Protein AF-A0A0P0Y9W0-F1 (afdb_monomer_lite)

pLDDT: mean 85.24, std 13.63, range [38.47, 98.56]

Structure (mmCIF, N/CA/C/O backbone):
data_AF-A0A0P0Y9W0-F1
#
_entry.id   AF-A0A0P0Y9W0-F1
#
loop_
_atom_site.group_PDB
_atom_site.id
_atom_site.type_symbol
_atom_site.label_atom_id
_atom_site.label_alt_id
_atom_site.label_comp_id
_atom_site.label_asym_id
_atom_site.label_entity_id
_atom_site.label_seq_id
_atom_site.pdbx_PDB_ins_code
_atom_site.Cartn_x
_atom_site.Cartn_y
_atom_site.Cartn_z
_atom_site.occupancy
_atom_site.B_iso_or_equiv
_atom_site.auth_seq_id
_atom_site.auth_comp_id
_atom_site.auth_asym_id
_atom_site.auth_atom_id
_atom_site.pdbx_PDB_model_num
ATOM 1 N N . MET A 1 1 ? 8.982 -0.709 13.012 1.00 69.38 1 MET A N 1
ATOM 2 C CA . MET A 1 1 ? 7.505 -0.553 13.015 1.00 69.38 1 MET A CA 1
ATOM 3 C C . MET A 1 1 ? 6.777 -1.237 14.183 1.00 69.38 1 MET A C 1
ATOM 5 O O . MET A 1 1 ? 5.736 -0.728 14.568 1.00 69.38 1 MET A O 1
ATOM 9 N N . ARG A 1 2 ? 7.299 -2.316 14.800 1.00 76.81 2 ARG A N 1
ATOM 10 C CA . ARG A 1 2 ? 6.590 -3.148 15.810 1.00 76.81 2 ARG A CA 1
ATOM 11 C C . ARG A 1 2 ? 5.881 -2.440 16.979 1.00 76.81 2 ARG A C 1
ATOM 13 O O . ARG A 1 2 ? 4.944 -2.999 17.528 1.00 76.81 2 ARG A O 1
ATOM 20 N N . VAL A 1 3 ? 6.322 -1.259 17.414 1.00 82.25 3 VAL A N 1
ATOM 21 C CA . VAL A 1 3 ? 5.640 -0.548 18.516 1.00 82.25 3 VAL A CA 1
ATOM 22 C C . VAL A 1 3 ? 4.280 -0.013 18.060 1.00 82.25 3 VAL A C 1
ATOM 24 O O . VAL A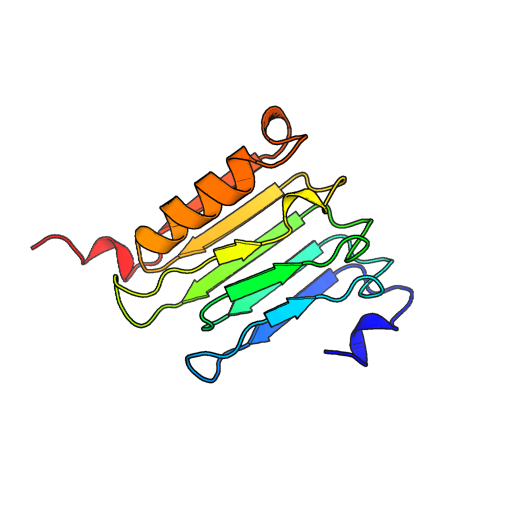 1 3 ? 3.294 -0.129 18.780 1.00 82.25 3 VAL A O 1
ATOM 27 N N . LEU A 1 4 ? 4.213 0.510 16.834 1.00 85.50 4 LEU A N 1
ATOM 28 C CA . LEU A 1 4 ? 2.997 1.100 16.272 1.00 85.50 4 LEU A CA 1
ATOM 29 C C . LEU A 1 4 ? 1.929 0.041 15.979 1.00 85.50 4 LEU A C 1
ATOM 31 O O . LEU A 1 4 ? 0.738 0.329 16.045 1.00 85.50 4 LEU A O 1
ATOM 35 N N . THR A 1 5 ? 2.348 -1.195 15.699 1.00 86.06 5 THR A N 1
ATOM 36 C CA . THR A 1 5 ? 1.449 -2.294 15.317 1.00 86.06 5 THR A CA 1
ATOM 37 C C . THR A 1 5 ? 0.523 -2.728 16.451 1.00 86.06 5 THR A C 1
ATOM 39 O O . THR A 1 5 ? -0.519 -3.325 16.194 1.00 86.06 5 THR A O 1
ATOM 42 N N . ARG A 1 6 ? 0.879 -2.392 17.699 1.00 84.50 6 ARG A N 1
ATOM 43 C CA . ARG A 1 6 ? 0.133 -2.729 18.920 1.00 84.50 6 ARG A CA 1
ATOM 44 C C . ARG A 1 6 ? -0.795 -1.619 19.403 1.00 84.50 6 ARG A C 1
ATOM 46 O O . ARG A 1 6 ? -1.438 -1.788 20.434 1.00 84.50 6 ARG A O 1
ATOM 53 N N . LEU A 1 7 ? -0.856 -0.488 18.702 1.00 89.12 7 LEU A N 1
ATOM 54 C CA . LEU A 1 7 ? -1.746 0.608 19.063 1.00 89.12 7 LEU A CA 1
ATOM 55 C C . LEU A 1 7 ? -3.191 0.225 18.692 1.00 89.12 7 LEU A C 1
ATOM 57 O O . LEU A 1 7 ? -3.518 0.173 17.504 1.00 89.12 7 LEU A O 1
ATOM 61 N N . PRO A 1 8 ? -4.077 -0.036 19.674 1.00 87.44 8 PRO A N 1
ATOM 62 C CA . PRO A 1 8 ? -5.370 -0.683 19.423 1.00 87.44 8 PRO A CA 1
ATOM 63 C C . PRO A 1 8 ? -6.354 0.197 18.644 1.00 87.44 8 PRO A C 1
ATOM 65 O O . PRO A 1 8 ? -7.298 -0.312 18.046 1.00 87.44 8 PRO A O 1
ATOM 68 N N . CYS A 1 9 ? -6.133 1.512 18.643 1.00 93.12 9 CYS A N 1
ATOM 69 C CA . CYS A 1 9 ? -7.000 2.498 18.000 1.00 93.12 9 CYS A CA 1
ATOM 70 C C . CYS A 1 9 ? -6.311 3.232 16.841 1.00 93.12 9 CYS A C 1
ATOM 72 O O . CYS A 1 9 ? -6.843 4.234 16.364 1.00 93.12 9 CYS A O 1
ATOM 74 N N . LEU A 1 10 ? -5.128 2.786 16.400 1.00 95.44 10 LEU A N 1
ATOM 75 C CA . LEU A 1 10 ? -4.426 3.434 15.294 1.00 95.44 10 LEU A CA 1
ATOM 76 C C . LEU A 1 10 ? -5.194 3.192 13.990 1.00 95.44 10 LEU A C 1
ATOM 78 O O . LEU A 1 10 ? -5.117 2.114 13.406 1.00 95.44 10 LEU A O 1
ATOM 82 N N . ALA A 1 11 ? -5.958 4.198 13.567 1.00 96.81 11 ALA A N 1
ATOM 83 C CA . ALA A 1 11 ? -6.799 4.150 12.372 1.00 96.81 11 ALA A CA 1
ATOM 84 C C . ALA A 1 11 ? -6.134 4.781 11.137 1.00 96.81 11 ALA A C 1
ATOM 86 O O . ALA A 1 11 ? -6.472 4.406 10.016 1.00 96.81 11 ALA A O 1
ATOM 87 N N . TYR A 1 12 ? -5.186 5.694 11.348 1.00 97.69 12 TYR A N 1
ATOM 88 C CA . TYR A 1 12 ? -4.422 6.380 10.310 1.00 97.69 12 TYR A CA 1
ATOM 89 C C . TYR A 1 12 ? -2.932 6.292 10.633 1.00 97.69 12 TYR A C 1
ATOM 91 O O . TYR A 1 12 ? -2.539 6.478 11.788 1.00 97.69 12 TYR A O 1
ATOM 99 N N . LEU A 1 13 ? -2.114 6.022 9.620 1.00 95.62 13 LEU A N 1
ATOM 100 C CA . LEU A 1 13 ? -0.669 5.923 9.749 1.00 95.62 13 LEU A CA 1
ATOM 101 C C . LEU A 1 13 ? 0.008 6.540 8.526 1.00 95.62 13 LEU A C 1
ATOM 103 O O . LEU A 1 13 ? -0.195 6.074 7.410 1.00 95.62 13 LEU A O 1
ATOM 107 N N . ASP A 1 14 ? 0.839 7.553 8.761 1.00 95.69 14 ASP A N 1
ATOM 108 C CA . ASP A 1 14 ? 1.737 8.135 7.763 1.00 95.69 14 ASP A CA 1
ATOM 109 C C . ASP A 1 14 ? 3.173 7.769 8.143 1.00 95.69 14 ASP A C 1
ATOM 111 O O . ASP A 1 14 ? 3.627 8.074 9.251 1.00 95.69 14 ASP A O 1
ATOM 115 N N . LEU A 1 15 ? 3.862 7.051 7.262 1.00 91.12 15 LEU A N 1
ATOM 116 C CA . LEU A 1 15 ? 5.222 6.581 7.471 1.00 91.12 15 LEU A CA 1
ATOM 117 C C . LEU A 1 15 ? 6.116 6.961 6.307 1.00 91.12 15 LEU A C 1
ATOM 119 O O . LEU A 1 15 ? 5.754 6.857 5.137 1.00 91.12 15 LEU A O 1
ATOM 123 N N . GLN A 1 16 ? 7.347 7.301 6.660 1.00 89.44 16 GLN A N 1
ATOM 124 C CA . GLN A 1 16 ? 8.404 7.567 5.713 1.00 89.44 16 GLN A CA 1
ATOM 125 C C . GLN A 1 16 ? 9.592 6.644 5.998 1.00 89.44 16 GLN A C 1
ATOM 127 O O . GLN A 1 16 ? 10.212 6.713 7.056 1.00 89.44 16 GLN A O 1
ATOM 132 N N . ALA A 1 17 ? 9.892 5.765 5.044 1.00 82.31 17 ALA A N 1
ATOM 133 C CA . ALA A 1 17 ? 10.992 4.809 5.069 1.00 82.31 17 ALA A CA 1
ATOM 134 C C . ALA A 1 17 ? 11.994 5.158 3.956 1.00 82.31 17 ALA A C 1
ATOM 136 O O . ALA A 1 17 ? 11.988 4.581 2.864 1.00 82.31 17 ALA A O 1
ATOM 137 N N . ILE A 1 18 ? 12.828 6.165 4.218 1.00 77.31 18 ILE A N 1
ATOM 138 C CA . ILE A 1 18 ? 13.892 6.611 3.312 1.00 77.31 18 ILE A CA 1
ATOM 139 C C . ILE A 1 18 ? 15.201 5.963 3.765 1.00 77.31 18 ILE A C 1
ATOM 141 O O . ILE A 1 18 ? 15.976 6.657 4.399 1.00 77.31 18 ILE A O 1
ATOM 145 N N . GLU A 1 19 ? 15.464 4.673 3.513 1.00 62.16 19 GLU A N 1
ATOM 146 C CA . GLU A 1 19 ? 16.861 4.188 3.499 1.00 62.16 19 GLU A CA 1
ATOM 147 C C . GLU A 1 19 ? 17.087 2.722 3.084 1.00 62.16 19 GLU A C 1
ATOM 149 O O . GLU A 1 19 ? 16.231 1.860 3.253 1.00 62.16 19 GLU A O 1
ATOM 154 N N . VAL A 1 20 ? 18.320 2.528 2.590 1.00 57.06 20 VAL A N 1
ATOM 155 C CA . VAL A 1 20 ? 19.090 1.348 2.144 1.00 57.06 20 VAL A CA 1
ATOM 156 C C . VAL A 1 20 ? 18.548 0.549 0.939 1.00 57.06 20 VAL A C 1
ATOM 158 O O . VAL A 1 20 ? 17.621 -0.253 1.077 1.00 57.06 20 VAL A O 1
ATOM 161 N N . PRO A 1 21 ? 19.188 0.686 -0.244 1.00 61.16 21 PRO A N 1
ATOM 162 C CA . PRO A 1 21 ? 18.975 -0.199 -1.388 1.00 61.16 21 PRO A CA 1
ATOM 163 C C . PRO A 1 21 ? 19.066 -1.679 -0.991 1.00 61.16 21 PRO A C 1
ATOM 165 O O . PRO A 1 21 ? 20.007 -2.087 -0.313 1.00 61.16 21 PRO A O 1
ATOM 168 N N . GLY A 1 22 ? 18.086 -2.476 -1.413 1.00 64.94 22 GLY A N 1
ATOM 169 C CA . GLY A 1 22 ? 18.007 -3.908 -1.112 1.00 64.94 22 GLY A CA 1
ATOM 170 C C . GLY A 1 22 ? 17.265 -4.273 0.177 1.00 64.94 22 GLY A C 1
ATOM 171 O O . GLY A 1 22 ? 17.060 -5.459 0.420 1.00 64.94 22 GLY A O 1
ATOM 172 N N . MET A 1 23 ? 16.826 -3.305 0.993 1.00 73.38 23 MET A N 1
ATOM 173 C CA . MET A 1 23 ? 15.894 -3.613 2.082 1.00 73.38 23 MET A CA 1
ATOM 174 C C . MET A 1 23 ? 14.468 -3.774 1.565 1.00 73.38 23 MET A C 1
ATOM 176 O O . MET A 1 23 ? 13.984 -2.967 0.775 1.00 73.38 23 MET A O 1
ATOM 180 N N . GLU A 1 24 ? 13.783 -4.789 2.076 1.00 81.38 24 GLU A N 1
ATOM 181 C CA . GLU A 1 24 ? 12.360 -5.039 1.870 1.00 81.38 24 GLU A CA 1
ATOM 182 C C . GLU A 1 24 ? 11.552 -4.491 3.052 1.00 81.38 24 GLU A C 1
ATOM 184 O O . GLU A 1 24 ? 11.919 -4.674 4.217 1.00 81.38 24 GLU A O 1
ATOM 189 N N . ILE A 1 25 ? 10.429 -3.831 2.765 1.00 86.44 25 ILE A N 1
ATOM 190 C CA . ILE A 1 25 ? 9.450 -3.467 3.790 1.00 86.44 25 ILE A CA 1
ATOM 191 C C . ILE A 1 25 ? 8.446 -4.606 3.905 1.00 86.44 25 ILE A C 1
ATOM 193 O O . ILE A 1 25 ? 7.711 -4.881 2.962 1.00 86.44 25 ILE A O 1
ATOM 197 N N . ILE A 1 26 ? 8.383 -5.226 5.083 1.00 89.25 26 ILE A N 1
ATOM 198 C CA . ILE A 1 26 ? 7.415 -6.283 5.390 1.00 89.25 26 ILE A CA 1
ATOM 199 C C . ILE A 1 26 ? 6.414 -5.758 6.420 1.00 89.25 26 ILE A C 1
ATOM 201 O O . ILE A 1 26 ? 6.803 -5.290 7.496 1.00 89.25 26 ILE A O 1
ATOM 205 N N . ILE A 1 27 ? 5.125 -5.840 6.091 1.00 90.56 27 ILE A N 1
ATOM 206 C CA . ILE A 1 27 ? 4.023 -5.626 7.033 1.00 90.56 27 ILE A CA 1
ATOM 207 C C . ILE A 1 27 ? 3.495 -6.999 7.445 1.00 90.56 27 ILE A C 1
ATOM 209 O O . ILE A 1 27 ? 2.904 -7.707 6.631 1.00 90.56 27 ILE A O 1
ATOM 213 N N . ASP A 1 28 ? 3.741 -7.367 8.703 1.00 90.69 28 ASP A N 1
ATOM 214 C CA . ASP A 1 28 ? 3.435 -8.702 9.218 1.00 90.69 28 ASP A CA 1
ATOM 215 C C . ASP A 1 28 ? 1.931 -8.947 9.450 1.00 90.69 28 ASP A C 1
ATOM 217 O O . ASP A 1 28 ? 1.127 -8.023 9.605 1.00 90.69 28 ASP A O 1
ATOM 221 N N . SER A 1 29 ? 1.562 -10.226 9.496 1.00 86.94 29 SER A N 1
ATOM 222 C CA . SER A 1 29 ? 0.185 -10.738 9.590 1.00 86.94 29 SER A CA 1
ATOM 223 C C . SER A 1 29 ? -0.629 -10.264 10.799 1.00 86.94 29 SER A C 1
ATOM 225 O O . SER A 1 29 ? -1.856 -10.349 10.785 1.00 86.94 29 SER A O 1
ATOM 227 N N . VAL A 1 30 ? 0.015 -9.765 11.855 1.00 79.62 30 VAL A N 1
ATOM 228 C CA . VAL A 1 30 ? -0.652 -9.294 13.085 1.00 79.62 30 VAL A CA 1
ATOM 229 C C . VAL A 1 30 ? -0.589 -7.778 13.240 1.00 79.62 30 VAL A C 1
ATOM 231 O O . VAL A 1 30 ? -1.002 -7.227 14.266 1.00 79.62 30 VAL A O 1
ATOM 234 N N . SER A 1 31 ? -0.084 -7.082 12.226 1.00 87.25 31 SER A N 1
ATOM 235 C CA . SER A 1 31 ? 0.111 -5.648 12.287 1.00 87.25 31 SER A CA 1
ATOM 236 C C . SER A 1 31 ? -1.169 -4.865 12.020 1.00 87.25 31 SER A C 1
ATOM 238 O O . SER A 1 31 ? -1.893 -5.120 11.057 1.00 87.25 31 SER A O 1
ATOM 240 N N . PHE A 1 32 ? -1.386 -3.829 12.843 1.00 92.94 32 PHE A N 1
ATOM 241 C CA . PHE A 1 32 ? -2.307 -2.727 12.547 1.00 92.94 32 PHE A CA 1
ATOM 242 C C . PHE A 1 32 ? -3.783 -3.148 12.396 1.00 92.94 32 PHE A C 1
ATOM 244 O O . PHE A 1 32 ? -4.465 -2.794 11.435 1.00 92.94 32 PHE A O 1
ATOM 251 N N . SER A 1 33 ? -4.311 -3.876 13.382 1.00 93.12 33 SER A N 1
ATOM 252 C CA . SER A 1 33 ? -5.663 -4.465 13.356 1.00 93.12 33 SER A CA 1
ATOM 253 C C . SER A 1 33 ? -6.827 -3.465 13.223 1.00 93.12 33 SER A C 1
ATOM 255 O O . SER A 1 33 ? -7.932 -3.844 12.819 1.00 93.12 33 SER A O 1
ATOM 257 N N . ALA A 1 34 ? -6.606 -2.192 13.565 1.00 94.88 34 ALA A N 1
ATOM 258 C CA . ALA A 1 34 ? -7.594 -1.115 13.473 1.00 94.88 34 ALA A CA 1
ATOM 259 C C . ALA A 1 34 ? -7.355 -0.133 12.312 1.00 94.88 34 ALA A C 1
ATOM 261 O O . ALA A 1 34 ? -8.182 0.761 12.112 1.00 94.88 34 ALA A O 1
ATOM 262 N N . LEU A 1 35 ? -6.261 -0.292 11.562 1.00 97.25 35 LEU A N 1
ATOM 263 C CA . LEU A 1 35 ? -5.834 0.680 10.561 1.00 97.25 35 LEU A CA 1
ATOM 264 C C . LEU A 1 35 ? -6.777 0.680 9.363 1.00 97.25 35 LEU A C 1
ATOM 266 O O . LEU A 1 35 ? -7.109 -0.372 8.821 1.00 97.25 35 LEU A O 1
ATOM 270 N N . LYS A 1 36 ? -7.216 1.876 8.979 1.00 98.12 36 LYS A N 1
ATOM 271 C CA . LYS A 1 36 ? -8.128 2.130 7.859 1.00 98.12 36 LYS A CA 1
ATOM 272 C C . LYS A 1 36 ? -7.431 2.845 6.713 1.00 98.12 36 LYS A C 1
ATOM 274 O O . LYS A 1 36 ? -7.813 2.645 5.564 1.00 98.12 36 LYS A O 1
ATOM 279 N N . GLU A 1 37 ? -6.414 3.638 7.026 1.00 98.56 37 GLU A N 1
ATOM 280 C CA . GLU A 1 37 ? -5.648 4.390 6.047 1.00 98.56 37 GLU A CA 1
ATOM 281 C C . GLU A 1 37 ? -4.151 4.291 6.338 1.00 98.56 37 GLU A C 1
ATOM 283 O O . GLU A 1 37 ? -3.701 4.519 7.465 1.00 98.56 37 GLU A O 1
ATOM 288 N N . LEU A 1 38 ? -3.394 3.937 5.303 1.00 97.19 38 LEU A N 1
ATOM 289 C CA . LEU A 1 38 ? -1.941 3.882 5.316 1.00 97.19 38 LEU A CA 1
ATOM 290 C C . LEU A 1 38 ? -1.415 4.814 4.237 1.00 97.19 38 LEU A C 1
ATOM 292 O O . LEU A 1 38 ? -1.711 4.630 3.058 1.00 97.19 38 LEU A O 1
ATOM 296 N N . LYS A 1 39 ? -0.547 5.733 4.632 1.00 96.69 39 LYS A N 1
ATOM 297 C CA . LYS A 1 39 ? 0.325 6.459 3.726 1.00 96.69 39 LYS A CA 1
ATOM 298 C C . LYS A 1 39 ? 1.763 6.028 3.974 1.00 96.69 39 LYS A C 1
ATOM 300 O O . LYS A 1 39 ? 2.261 6.111 5.093 1.00 96.69 39 LYS A O 1
ATOM 305 N N . LEU A 1 40 ? 2.417 5.530 2.933 1.00 92.44 40 LEU A N 1
ATOM 306 C CA . LEU A 1 40 ? 3.789 5.051 2.991 1.00 92.44 40 LEU A CA 1
ATOM 307 C C . LEU A 1 40 ? 4.612 5.715 1.893 1.00 92.44 40 LEU A C 1
ATOM 309 O O . LEU A 1 40 ? 4.428 5.461 0.702 1.00 92.44 40 LEU A O 1
ATOM 313 N N . ILE A 1 41 ? 5.557 6.543 2.321 1.00 90.00 41 ILE A N 1
ATOM 314 C CA . ILE A 1 41 ? 6.615 7.083 1.478 1.00 90.00 41 ILE A CA 1
ATOM 315 C C . ILE A 1 41 ? 7.822 6.173 1.632 1.00 90.00 41 ILE A C 1
ATOM 317 O O . ILE A 1 41 ? 8.324 6.018 2.745 1.00 90.00 41 ILE A O 1
ATOM 321 N N . TYR A 1 42 ? 8.329 5.593 0.550 1.00 85.62 42 TYR A N 1
ATOM 322 C CA . TYR A 1 42 ? 9.482 4.712 0.674 1.00 85.62 42 TYR A CA 1
ATOM 323 C C . TYR A 1 42 ? 10.410 4.699 -0.533 1.00 85.62 42 TYR A C 1
ATOM 325 O O . TYR A 1 42 ? 10.026 4.965 -1.674 1.00 85.62 42 TYR A O 1
ATOM 333 N N . LYS A 1 43 ? 11.671 4.375 -0.232 1.00 81.88 43 LYS A N 1
ATOM 334 C CA . LYS A 1 43 ? 12.777 4.279 -1.186 1.00 81.88 43 LYS A CA 1
ATOM 335 C C . LYS A 1 43 ? 13.444 2.900 -1.128 1.00 81.88 43 LYS A C 1
ATOM 337 O O . LYS A 1 43 ? 14.655 2.799 -0.980 1.00 81.88 43 LYS A O 1
ATOM 342 N N . SER A 1 44 ? 12.641 1.841 -1.184 1.00 67.81 44 SER A N 1
ATOM 343 C CA . SER A 1 44 ? 13.100 0.449 -1.073 1.00 67.81 44 SER A CA 1
ATOM 344 C C . SER A 1 44 ? 12.774 -0.345 -2.350 1.00 67.81 44 SER A C 1
ATOM 346 O O . SER A 1 44 ? 12.069 0.154 -3.240 1.00 67.81 44 SER A O 1
ATOM 348 N N . SER A 1 45 ? 13.360 -1.536 -2.488 1.00 72.94 45 SER A N 1
ATOM 349 C CA . SER A 1 45 ? 13.139 -2.430 -3.628 1.00 72.94 45 SER A CA 1
ATOM 350 C C . SER A 1 45 ? 11.753 -3.072 -3.607 1.00 72.94 45 SER A C 1
ATOM 352 O O . SER A 1 45 ? 11.164 -3.253 -4.664 1.00 72.94 45 SER A O 1
ATOM 354 N N . SER A 1 46 ? 11.187 -3.386 -2.440 1.00 82.19 46 SER A N 1
ATOM 355 C CA . SER A 1 46 ? 9.929 -4.139 -2.365 1.00 82.19 46 SER A CA 1
ATOM 356 C C . SER A 1 46 ? 9.101 -3.810 -1.128 1.00 82.19 46 SER A C 1
ATOM 358 O O . SER A 1 46 ? 9.622 -3.499 -0.054 1.00 82.19 46 SER A O 1
ATOM 360 N N . LEU A 1 47 ? 7.782 -3.885 -1.306 1.00 88.88 47 LEU A N 1
ATOM 361 C CA . LEU A 1 47 ? 6.797 -3.857 -0.234 1.00 88.88 47 LEU A CA 1
ATOM 362 C C . LEU A 1 47 ? 6.032 -5.179 -0.252 1.00 88.88 47 LEU A C 1
ATOM 364 O O . LEU A 1 47 ? 5.388 -5.511 -1.251 1.00 88.88 47 LEU A O 1
ATOM 368 N N . SER A 1 48 ? 6.088 -5.893 0.865 1.00 92.12 48 SER A N 1
ATOM 369 C CA . SER A 1 48 ? 5.421 -7.173 1.071 1.00 92.12 48 SER A CA 1
ATOM 370 C C . SER A 1 48 ? 4.440 -7.082 2.231 1.00 92.12 48 SER A C 1
ATOM 372 O O . SER A 1 48 ? 4.746 -6.560 3.306 1.00 92.12 48 SER A O 1
ATOM 374 N N . ILE A 1 49 ? 3.232 -7.579 1.997 1.00 94.69 49 ILE A N 1
ATOM 375 C CA . ILE A 1 49 ? 2.111 -7.536 2.933 1.00 94.69 49 ILE A CA 1
ATOM 376 C C . ILE A 1 49 ? 1.703 -8.976 3.220 1.00 94.69 49 ILE A C 1
ATOM 378 O O . ILE A 1 49 ? 1.269 -9.697 2.324 1.00 94.69 49 ILE A O 1
ATOM 382 N N . GLU A 1 50 ? 1.856 -9.420 4.460 1.00 95.75 50 GLU A N 1
ATOM 383 C CA . GLU A 1 50 ? 1.475 -10.781 4.829 1.00 95.75 50 GLU A CA 1
ATOM 384 C C . GLU A 1 50 ? -0.054 -10.940 4.933 1.00 95.75 50 GLU A C 1
ATOM 386 O O . GLU A 1 50 ? -0.768 -9.988 5.268 1.00 95.75 50 GLU A O 1
ATOM 391 N N . PRO A 1 51 ? -0.591 -12.154 4.710 1.00 95.56 51 PRO A N 1
ATOM 392 C CA . PRO A 1 51 ? -1.991 -12.453 4.995 1.00 95.56 51 PRO A CA 1
ATOM 393 C C . PRO A 1 51 ? -2.379 -12.071 6.429 1.00 95.56 51 PRO A C 1
ATOM 395 O O . PRO A 1 51 ? -1.696 -12.438 7.378 1.00 95.56 51 PRO A O 1
ATOM 398 N N . GLY A 1 52 ? -3.498 -11.364 6.596 1.00 94.25 52 GLY A N 1
ATOM 399 C CA . GLY A 1 52 ? -3.982 -10.911 7.907 1.00 94.25 52 GLY A CA 1
ATOM 400 C C . GLY A 1 52 ? -3.486 -9.525 8.328 1.00 94.25 52 GLY A C 1
ATOM 401 O O . GLY A 1 52 ? -4.093 -8.921 9.214 1.00 94.25 52 GLY A O 1
ATOM 402 N N . ALA A 1 53 ? -2.466 -8.980 7.657 1.00 94.38 53 ALA A N 1
ATOM 403 C CA . ALA A 1 53 ? -2.013 -7.615 7.883 1.00 94.38 53 ALA A CA 1
ATOM 404 C C . ALA A 1 53 ? -3.122 -6.604 7.553 1.00 94.38 53 ALA A C 1
ATOM 406 O O . ALA A 1 53 ? -3.791 -6.714 6.525 1.00 94.38 53 ALA A O 1
ATOM 407 N N . MET A 1 54 ? -3.283 -5.589 8.408 1.00 96.19 54 MET A N 1
ATOM 408 C CA . MET A 1 54 ? -4.180 -4.446 8.181 1.00 96.19 54 MET A CA 1
ATOM 409 C C . MET A 1 54 ? -5.588 -4.848 7.685 1.00 96.19 54 MET A C 1
ATOM 411 O O . MET A 1 54 ? -6.057 -4.358 6.655 1.00 96.19 54 MET A O 1
ATOM 415 N N . PRO A 1 55 ? -6.321 -5.708 8.414 1.00 95.38 55 PRO A N 1
ATOM 416 C CA . PRO A 1 55 ? -7.557 -6.319 7.923 1.00 95.38 55 PRO A CA 1
ATOM 417 C C . PRO A 1 55 ? -8.686 -5.311 7.667 1.00 95.38 55 PRO A C 1
ATOM 419 O O . PRO A 1 55 ? -9.682 -5.661 7.045 1.00 95.38 55 PRO A O 1
ATOM 422 N N . LYS A 1 56 ? -8.567 -4.071 8.154 1.00 96.75 56 LYS A N 1
ATOM 423 C CA . LYS A 1 56 ? -9.557 -2.996 7.989 1.00 96.75 56 LYS A CA 1
ATOM 424 C C . LYS A 1 56 ? -9.093 -1.892 7.035 1.00 96.75 56 LYS A C 1
ATOM 426 O O . LYS A 1 56 ? -9.776 -0.871 6.951 1.00 96.75 56 LYS A O 1
ATOM 431 N N . LEU A 1 57 ? -7.960 -2.075 6.350 1.00 98.00 57 LEU A N 1
ATOM 432 C CA . LEU A 1 57 ? -7.416 -1.062 5.453 1.00 98.00 57 LEU A CA 1
ATOM 433 C C . LEU A 1 57 ? -8.372 -0.834 4.285 1.00 98.00 57 LEU A C 1
ATOM 435 O O . LEU A 1 57 ? -8.770 -1.788 3.622 1.00 98.00 57 LEU A O 1
ATOM 439 N N . ARG A 1 58 ? -8.713 0.432 4.051 1.00 98.38 58 ARG A N 1
ATOM 440 C CA . ARG A 1 58 ? -9.574 0.889 2.955 1.00 98.38 58 ARG A CA 1
ATOM 441 C C . ARG A 1 58 ? -8.809 1.772 1.983 1.00 98.38 58 ARG A C 1
ATOM 443 O O . ARG A 1 58 ? -9.019 1.660 0.784 1.00 98.38 58 ARG A O 1
ATOM 450 N N . ILE A 1 59 ? -7.904 2.605 2.493 1.00 98.50 59 ILE A N 1
ATOM 451 C CA . ILE A 1 59 ? -7.148 3.567 1.691 1.00 98.50 59 ILE A CA 1
ATOM 452 C C . ILE A 1 59 ? -5.657 3.272 1.837 1.00 98.50 59 ILE A C 1
ATOM 454 O O . ILE A 1 59 ? -5.131 3.198 2.952 1.00 98.50 59 ILE A O 1
ATOM 458 N N . MET A 1 60 ? -4.972 3.120 0.708 1.00 97.62 60 MET A N 1
ATOM 459 C CA . MET A 1 60 ? -3.527 2.948 0.658 1.00 97.62 60 MET A CA 1
ATOM 460 C C . MET A 1 60 ? -2.907 3.993 -0.263 1.00 97.62 60 MET A C 1
ATOM 462 O O . MET A 1 60 ? -3.163 4.013 -1.464 1.00 97.62 60 MET A O 1
ATOM 466 N N . HIS A 1 61 ? -2.054 4.842 0.294 1.00 96.44 61 HIS A N 1
ATOM 467 C CA . HIS A 1 61 ? -1.295 5.831 -0.451 1.00 96.44 61 HIS A CA 1
ATOM 468 C C . HIS A 1 61 ? 0.184 5.446 -0.453 1.00 96.44 61 HIS A C 1
ATOM 470 O O . HIS A 1 61 ? 0.863 5.504 0.571 1.00 96.44 61 HIS A O 1
ATOM 476 N N . LEU A 1 62 ? 0.689 5.049 -1.615 1.00 93.19 62 LEU A N 1
ATOM 477 C CA . LEU A 1 62 ? 2.079 4.681 -1.835 1.00 93.19 62 LEU A CA 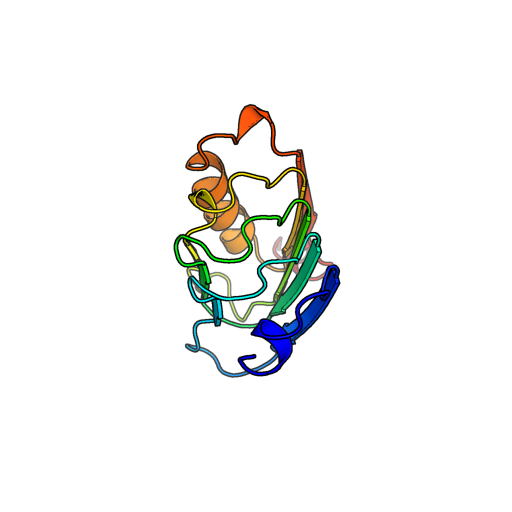1
ATOM 478 C C . LEU A 1 62 ? 2.788 5.789 -2.605 1.00 93.19 62 LEU A C 1
ATOM 480 O O . LEU A 1 62 ? 2.401 6.136 -3.718 1.00 93.19 62 LEU A O 1
ATOM 484 N N . ILE A 1 63 ? 3.847 6.331 -2.018 1.00 90.75 63 ILE A N 1
ATOM 485 C CA . ILE A 1 63 ? 4.728 7.294 -2.676 1.00 90.75 63 ILE A CA 1
ATOM 486 C C . ILE A 1 63 ? 6.095 6.633 -2.784 1.00 90.75 63 ILE A C 1
ATOM 488 O O . ILE A 1 63 ? 6.798 6.448 -1.789 1.00 90.75 63 ILE A O 1
ATOM 492 N N . VAL A 1 64 ? 6.449 6.240 -3.999 1.00 86.50 64 VAL A N 1
ATOM 493 C CA . VAL A 1 64 ? 7.585 5.363 -4.263 1.00 86.50 64 VAL A CA 1
ATOM 494 C C . VAL A 1 64 ? 8.666 6.145 -5.002 1.00 86.50 64 VAL A C 1
ATOM 496 O O . VAL A 1 64 ? 8.432 6.640 -6.103 1.00 86.50 64 VAL A O 1
ATOM 499 N N . PHE A 1 65 ? 9.855 6.243 -4.406 1.00 80.38 65 PHE A N 1
ATOM 500 C CA . PHE A 1 65 ? 11.013 6.933 -4.988 1.00 80.38 65 PHE A CA 1
ATOM 501 C C . PHE A 1 65 ? 12.116 5.935 -5.328 1.00 80.38 65 PHE A C 1
ATOM 503 O O . PHE A 1 65 ? 12.544 5.192 -4.454 1.00 80.38 65 PHE A O 1
ATOM 510 N N . GLY A 1 66 ? 12.576 5.867 -6.573 1.00 69.31 66 GLY A N 1
ATOM 511 C CA . GLY A 1 66 ? 13.590 4.956 -7.109 1.00 69.31 66 GLY A CA 1
ATOM 512 C C . GLY A 1 66 ? 14.986 5.515 -7.276 1.00 69.31 66 GLY A C 1
ATOM 513 O O . GLY A 1 66 ? 15.291 6.659 -6.939 1.00 69.31 66 GLY A O 1
ATOM 514 N N . HIS A 1 67 ? 15.853 4.619 -7.745 1.00 65.81 67 HIS A N 1
ATOM 515 C CA . HIS A 1 67 ? 17.238 4.912 -8.085 1.00 65.81 67 HIS A CA 1
ATOM 516 C C . HIS A 1 67 ? 17.544 4.706 -9.577 1.00 65.81 67 HIS A C 1
ATOM 518 O O . HIS A 1 67 ? 18.455 5.364 -10.072 1.00 65.81 67 HIS A O 1
ATOM 524 N N . ALA A 1 68 ? 16.798 3.861 -10.299 1.00 59.53 68 ALA A N 1
ATOM 525 C CA . ALA A 1 68 ? 16.991 3.614 -11.730 1.00 59.53 68 ALA A CA 1
ATOM 526 C C . ALA A 1 68 ? 15.799 2.855 -12.346 1.00 59.53 68 ALA A C 1
ATOM 528 O O . ALA A 1 68 ? 15.052 2.179 -11.637 1.00 59.53 68 ALA A O 1
ATOM 529 N N . GLU A 1 69 ? 15.682 2.883 -13.678 1.00 58.88 69 GLU A N 1
ATOM 530 C CA . GLU A 1 69 ? 14.696 2.104 -14.454 1.00 58.88 69 GLU A CA 1
ATOM 531 C C . GLU A 1 69 ? 14.838 0.578 -14.288 1.00 58.88 69 GLU A C 1
ATOM 533 O O . GLU A 1 69 ? 13.907 -0.169 -14.581 1.00 58.88 69 GLU A O 1
ATOM 538 N N . GLN A 1 70 ? 15.989 0.105 -13.798 1.00 57.38 70 GLN A N 1
ATOM 539 C CA . GLN A 1 70 ? 16.296 -1.323 -13.666 1.00 57.38 70 GLN A CA 1
ATOM 540 C C . GLN A 1 70 ? 15.795 -1.964 -12.361 1.00 57.38 70 GLN A C 1
ATOM 542 O O . GLN A 1 70 ? 15.789 -3.189 -12.265 1.00 57.38 70 GLN A O 1
ATOM 547 N N . ASP A 1 71 ? 15.358 -1.181 -11.367 1.00 62.59 71 ASP A N 1
ATOM 548 C CA . ASP A 1 71 ? 14.842 -1.745 -10.113 1.00 62.59 71 ASP A CA 1
ATOM 549 C C . ASP A 1 71 ? 13.470 -2.396 -10.346 1.00 62.59 71 ASP A C 1
ATOM 551 O O . ASP A 1 71 ? 12.456 -1.714 -10.511 1.00 62.59 71 ASP A O 1
ATOM 555 N N . THR A 1 72 ? 13.410 -3.729 -10.329 1.00 63.69 72 THR A N 1
ATOM 556 C CA . THR A 1 72 ? 12.146 -4.473 -10.360 1.00 63.69 72 THR A CA 1
ATOM 557 C C . THR A 1 72 ? 11.462 -4.350 -9.009 1.00 63.69 72 THR A C 1
ATOM 559 O O . THR A 1 72 ? 11.644 -5.180 -8.115 1.00 63.69 72 THR A O 1
ATOM 562 N N . ARG A 1 73 ? 10.689 -3.282 -8.836 1.00 72.62 73 ARG A N 1
ATOM 563 C CA . A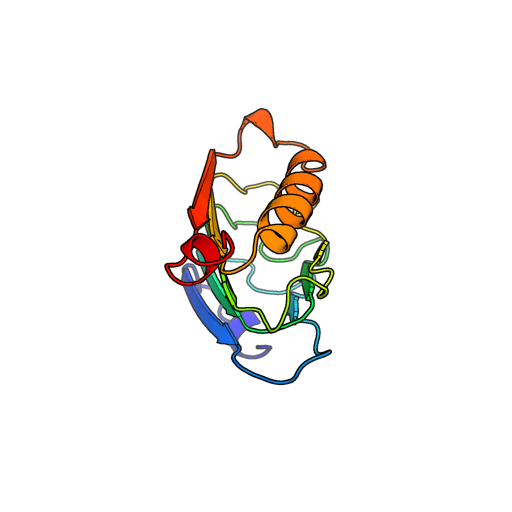RG A 1 73 ? 9.881 -3.127 -7.635 1.00 72.62 73 ARG A CA 1
ATOM 564 C C . ARG A 1 73 ? 8.711 -4.074 -7.639 1.00 72.62 73 ARG A C 1
ATOM 566 O O . ARG A 1 73 ? 8.014 -4.174 -8.637 1.00 72.62 73 ARG A O 1
ATOM 573 N N . SER A 1 74 ? 8.446 -4.696 -6.501 1.00 80.12 74 SER A N 1
ATOM 574 C CA . SER A 1 74 ? 7.276 -5.546 -6.325 1.00 80.12 74 SER A CA 1
ATOM 575 C C . SER A 1 74 ? 6.385 -5.023 -5.209 1.00 80.12 74 SER A C 1
ATOM 577 O O . SER A 1 74 ? 6.860 -4.624 -4.142 1.00 80.12 74 SER A O 1
ATOM 579 N N . LEU A 1 75 ? 5.082 -5.072 -5.464 1.00 89.12 75 LEU A N 1
ATOM 580 C CA . LEU A 1 75 ? 4.044 -4.946 -4.455 1.00 89.12 75 LEU A CA 1
ATOM 581 C C . LEU A 1 75 ? 3.432 -6.331 -4.255 1.00 89.12 75 LEU A C 1
ATOM 583 O O . LEU A 1 75 ? 2.632 -6.791 -5.066 1.00 89.12 75 LEU A O 1
ATOM 587 N N . VAL A 1 76 ? 3.862 -7.026 -3.208 1.00 92.00 76 VAL A N 1
ATOM 588 C CA . VAL A 1 76 ? 3.444 -8.404 -2.934 1.00 92.00 76 VAL A CA 1
ATOM 589 C C . VAL A 1 76 ? 2.429 -8.406 -1.804 1.00 92.00 76 VAL A C 1
ATOM 591 O O . VAL A 1 76 ? 2.579 -7.701 -0.809 1.00 92.00 76 VAL A O 1
ATOM 594 N N . GLY A 1 77 ? 1.385 -9.217 -1.951 1.00 94.19 77 GLY A N 1
ATOM 595 C CA . GLY A 1 77 ? 0.418 -9.438 -0.882 1.00 94.19 77 GLY A CA 1
ATOM 596 C C . GLY A 1 77 ? -0.715 -8.420 -0.826 1.00 94.19 77 GLY A C 1
ATOM 597 O O . GLY A 1 77 ? -1.586 -8.534 0.033 1.00 94.19 77 GLY A O 1
ATOM 598 N N . ILE A 1 78 ? -0.777 -7.472 -1.770 1.00 95.56 78 ILE A N 1
ATOM 599 C CA . ILE A 1 78 ? -1.920 -6.557 -1.881 1.00 95.56 78 ILE A CA 1
ATOM 600 C C . ILE A 1 78 ? -3.248 -7.317 -1.997 1.00 95.56 78 ILE A C 1
ATOM 602 O O . ILE A 1 78 ? -4.241 -6.872 -1.438 1.00 95.56 78 ILE A O 1
ATOM 606 N N . GLN A 1 79 ? -3.260 -8.509 -2.607 1.00 95.88 79 GLN A N 1
ATOM 607 C CA . GLN A 1 79 ? -4.431 -9.390 -2.700 1.00 95.88 79 GLN A CA 1
ATOM 608 C C . GLN A 1 79 ? -5.027 -9.822 -1.348 1.00 95.88 79 GLN A C 1
ATOM 610 O O . GLN A 1 79 ? -6.157 -10.311 -1.310 1.00 95.88 79 GLN A O 1
ATOM 615 N N . HIS A 1 80 ? -4.281 -9.675 -0.248 1.00 95.62 80 HIS A N 1
ATOM 616 C CA . HIS A 1 80 ? -4.740 -9.989 1.107 1.00 95.62 80 HIS A CA 1
ATOM 617 C C . HIS A 1 80 ? -5.528 -8.839 1.752 1.00 95.62 80 HIS A C 1
ATOM 619 O O . HIS A 1 80 ? -6.189 -9.039 2.772 1.00 95.62 80 HIS A O 1
ATOM 625 N N . LEU A 1 81 ? -5.507 -7.642 1.158 1.00 96.38 81 LEU A N 1
ATOM 626 C CA . LEU A 1 81 ? -6.200 -6.460 1.664 1.00 96.38 81 LEU A CA 1
ATOM 627 C C . LEU A 1 81 ? -7.661 -6.445 1.206 1.00 96.38 81 LEU A C 1
ATOM 629 O O . LEU A 1 81 ? -8.098 -5.630 0.398 1.00 96.38 81 LEU A O 1
ATOM 633 N N . HIS A 1 82 ? -8.457 -7.358 1.757 1.00 94.88 82 HIS A N 1
ATOM 634 C CA . HIS 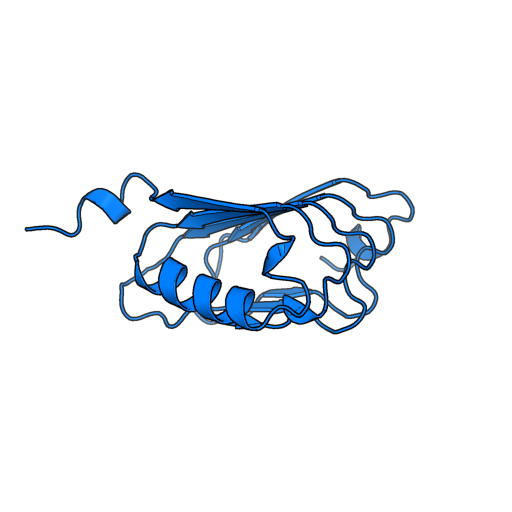A 1 82 ? -9.824 -7.599 1.295 1.00 94.88 82 HIS A CA 1
ATOM 635 C C . HIS A 1 82 ? -10.780 -6.415 1.429 1.00 94.88 82 HIS A C 1
ATOM 637 O O . HIS A 1 82 ? -11.793 -6.421 0.740 1.00 94.88 82 HIS A O 1
ATOM 643 N N . ASN A 1 83 ? -10.488 -5.422 2.272 1.00 96.88 83 ASN A N 1
ATOM 644 C CA . ASN A 1 83 ? -11.314 -4.223 2.459 1.00 96.88 83 ASN A CA 1
ATOM 645 C C . ASN A 1 83 ? -10.792 -2.995 1.702 1.00 96.88 83 ASN A C 1
ATOM 647 O O . ASN A 1 83 ? -11.369 -1.921 1.845 1.00 96.88 83 ASN A O 1
ATOM 651 N N . LEU A 1 84 ? -9.747 -3.155 0.888 1.00 97.75 84 LEU A N 1
ATOM 652 C CA . LEU A 1 84 ? -9.166 -2.069 0.111 1.00 97.75 84 LEU A CA 1
ATOM 653 C C . LEU A 1 84 ? -10.197 -1.500 -0.876 1.00 97.75 84 LEU A C 1
ATOM 655 O O . LEU A 1 84 ? -10.916 -2.249 -1.545 1.00 97.75 84 LEU A O 1
ATOM 659 N N . GLU A 1 85 ? -10.276 -0.176 -0.924 1.00 98.00 85 GLU A N 1
ATOM 660 C CA . GLU A 1 85 ? -11.202 0.606 -1.748 1.00 98.00 85 GLU A CA 1
ATOM 661 C C . GLU A 1 85 ? -10.438 1.587 -2.631 1.00 98.00 85 GLU A C 1
ATOM 663 O O . GLU A 1 85 ? -10.700 1.641 -3.827 1.00 98.00 85 GLU A O 1
ATOM 668 N N . ASP A 1 86 ? -9.454 2.293 -2.073 1.00 98.12 86 ASP A N 1
ATOM 669 C CA . ASP A 1 86 ? -8.673 3.295 -2.790 1.00 98.12 86 ASP A CA 1
ATOM 670 C C . ASP A 1 86 ? -7.180 2.979 -2.721 1.00 98.12 86 ASP A C 1
ATOM 672 O O . ASP A 1 86 ? -6.609 2.746 -1.649 1.00 98.12 86 ASP A O 1
ATOM 676 N N . VAL A 1 87 ? -6.531 3.025 -3.882 1.00 96.62 87 VAL A N 1
ATOM 677 C CA . VAL A 1 87 ? -5.081 2.908 -4.021 1.00 96.62 87 VAL A CA 1
ATOM 678 C C . VAL A 1 87 ? -4.565 4.121 -4.772 1.00 96.62 87 VAL A C 1
ATOM 680 O O . VAL A 1 87 ? -4.870 4.329 -5.945 1.00 96.62 87 VAL A O 1
ATOM 683 N N . ILE A 1 88 ? -3.761 4.925 -4.090 1.00 95.50 88 ILE A N 1
ATOM 684 C CA . ILE A 1 88 ? -3.136 6.122 -4.644 1.00 95.50 88 ILE A CA 1
ATOM 685 C C . ILE A 1 88 ? -1.647 5.834 -4.776 1.00 95.50 88 ILE A C 1
ATOM 687 O O . ILE A 1 88 ? -0.982 5.539 -3.786 1.00 95.50 88 ILE A O 1
ATOM 691 N N . ILE A 1 89 ? -1.114 5.906 -5.990 1.00 92.19 89 ILE A N 1
ATOM 692 C CA . ILE A 1 89 ? 0.291 5.615 -6.274 1.00 92.19 89 ILE A CA 1
ATOM 693 C C . ILE A 1 89 ? 0.925 6.846 -6.902 1.00 92.19 89 ILE A C 1
ATOM 695 O O . ILE A 1 89 ? 0.544 7.269 -7.992 1.00 92.19 89 ILE A O 1
ATOM 699 N N . THR A 1 90 ? 1.939 7.380 -6.230 1.00 91.81 90 THR A N 1
ATOM 700 C CA . THR A 1 90 ? 2.849 8.378 -6.790 1.00 91.81 90 THR A CA 1
ATOM 701 C C . THR A 1 90 ? 4.204 7.726 -7.031 1.00 91.81 90 THR A C 1
ATOM 703 O O . THR A 1 90 ? 4.755 7.113 -6.117 1.00 91.81 90 THR A O 1
ATOM 706 N N . TYR A 1 91 ? 4.754 7.846 -8.238 1.00 86.38 91 TYR A N 1
ATOM 707 C CA . TYR A 1 91 ? 5.995 7.161 -8.624 1.00 86.38 91 TYR A CA 1
ATOM 708 C C . TYR A 1 91 ? 6.938 8.063 -9.427 1.00 86.38 91 TYR A C 1
ATOM 710 O O . TYR A 1 91 ? 6.517 9.052 -10.017 1.00 86.38 91 TYR A O 1
ATOM 718 N N . ASP A 1 92 ? 8.227 7.740 -9.477 1.00 83.81 92 ASP A N 1
ATOM 719 C CA . ASP A 1 92 ? 9.229 8.463 -10.27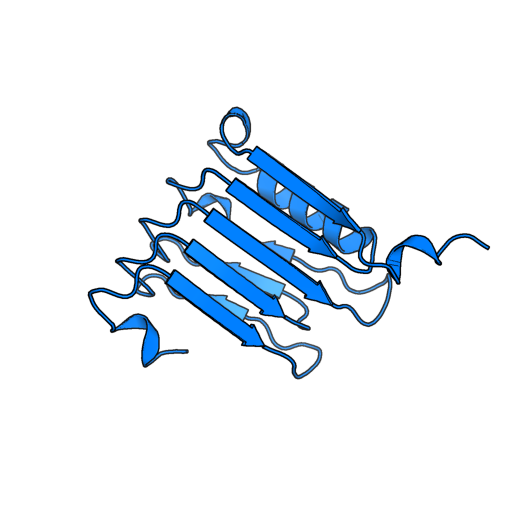4 1.00 83.81 92 ASP A CA 1
ATOM 720 C C . ASP A 1 92 ? 9.720 7.736 -11.529 1.00 83.81 92 ASP A C 1
ATOM 722 O O . ASP A 1 92 ? 10.261 8.396 -12.409 1.00 83.81 92 ASP A O 1
ATOM 726 N N . TYR A 1 93 ? 9.473 6.431 -11.661 1.00 79.25 93 TYR A N 1
ATOM 727 C CA . TYR A 1 93 ? 9.838 5.649 -12.847 1.00 79.25 93 TYR A CA 1
ATOM 728 C C . TYR A 1 93 ? 8.699 4.725 -13.309 1.00 79.25 93 TYR A C 1
ATOM 730 O O . TYR A 1 93 ? 7.996 4.123 -12.494 1.00 79.25 93 TYR A O 1
ATOM 738 N N . ASN A 1 94 ? 8.518 4.588 -14.628 1.00 79.44 94 ASN A N 1
ATOM 739 C CA . ASN A 1 94 ? 7.396 3.850 -15.232 1.00 79.44 94 ASN A CA 1
ATOM 740 C C . ASN A 1 94 ? 7.364 2.349 -14.889 1.00 79.44 94 ASN A C 1
ATOM 742 O O . ASN A 1 94 ? 6.292 1.745 -14.879 1.00 79.44 94 ASN A O 1
ATOM 746 N N . ASN A 1 95 ? 8.507 1.744 -14.566 1.00 79.62 95 ASN A N 1
ATOM 747 C CA . ASN A 1 95 ? 8.592 0.350 -14.119 1.00 79.62 95 ASN A CA 1
ATOM 748 C C . ASN A 1 95 ? 7.778 0.087 -12.833 1.00 79.62 95 ASN A C 1
ATOM 750 O O . ASN A 1 95 ? 7.138 -0.957 -12.716 1.00 79.62 95 ASN A O 1
ATOM 754 N N . VAL A 1 96 ? 7.727 1.053 -11.907 1.00 80.75 96 VAL A N 1
ATOM 755 C CA . VAL A 1 96 ? 6.915 0.972 -10.681 1.00 80.75 96 VAL A CA 1
ATOM 756 C C . VAL A 1 96 ? 5.435 0.875 -11.027 1.00 80.75 96 VAL A C 1
ATOM 758 O O . VAL A 1 96 ? 4.721 0.045 -10.468 1.00 80.75 96 VAL A O 1
ATOM 761 N N . MET A 1 97 ? 4.981 1.696 -11.979 1.00 83.62 97 MET A N 1
ATOM 762 C CA . MET A 1 97 ? 3.593 1.683 -12.432 1.00 83.62 97 MET A CA 1
ATOM 763 C C . MET A 1 97 ? 3.212 0.308 -12.988 1.00 83.62 97 MET A C 1
ATOM 765 O O . MET A 1 97 ? 2.163 -0.215 -12.618 1.00 83.62 97 MET A O 1
ATOM 769 N N . VAL A 1 98 ? 4.044 -0.278 -13.856 1.00 84.81 98 VAL A N 1
ATOM 770 C CA . VAL A 1 98 ? 3.768 -1.593 -14.459 1.00 84.81 98 VAL A CA 1
ATOM 771 C C . VAL A 1 98 ? 3.646 -2.663 -13.376 1.00 84.81 98 VAL A C 1
ATOM 773 O O . VAL A 1 98 ? 2.617 -3.329 -13.294 1.00 84.81 98 VAL A O 1
ATOM 776 N N . ALA A 1 99 ? 4.631 -2.765 -12.484 1.00 86.12 99 ALA A N 1
ATOM 777 C CA . ALA A 1 99 ? 4.629 -3.793 -11.450 1.00 86.12 99 ALA A CA 1
ATOM 778 C C . ALA A 1 99 ? 3.449 -3.668 -10.473 1.00 86.12 99 ALA A C 1
ATOM 780 O O . ALA A 1 99 ? 2.892 -4.669 -10.020 1.00 86.12 99 ALA A O 1
ATOM 781 N N . PHE A 1 100 ? 3.040 -2.442 -10.144 1.00 89.12 100 PHE A N 1
ATOM 782 C CA . PHE A 1 100 ? 1.920 -2.225 -9.232 1.00 89.12 100 PHE A CA 1
ATOM 783 C C . PHE A 1 100 ? 0.584 -2.504 -9.909 1.00 89.12 100 PHE A C 1
ATOM 785 O O . PHE A 1 100 ? -0.307 -3.053 -9.266 1.00 89.12 100 PHE A O 1
ATOM 792 N N . ARG A 1 101 ? 0.449 -2.179 -11.201 1.00 89.19 101 ARG A N 1
ATOM 793 C CA . ARG A 1 101 ? -0.722 -2.578 -11.990 1.00 89.19 101 ARG A CA 1
ATOM 794 C C . ARG A 1 101 ? -0.846 -4.094 -12.045 1.00 89.19 101 ARG A C 1
ATOM 796 O O . ARG A 1 101 ? -1.896 -4.605 -11.690 1.00 89.19 101 ARG A O 1
ATOM 803 N N . GLU A 1 102 ? 0.235 -4.813 -12.339 1.00 91.12 102 GLU A N 1
ATOM 804 C CA . GLU A 1 102 ? 0.217 -6.281 -12.336 1.00 91.12 102 GLU A CA 1
ATOM 805 C C . GLU A 1 102 ? -0.164 -6.876 -10.972 1.00 91.12 102 GLU A C 1
ATOM 807 O O . GLU A 1 102 ? -0.870 -7.882 -10.900 1.00 91.12 102 GLU A O 1
ATOM 812 N N . ALA A 1 103 ? 0.300 -6.274 -9.873 1.00 92.69 103 ALA A N 1
ATOM 813 C CA . ALA A 1 103 ? -0.085 -6.694 -8.529 1.00 92.69 103 ALA A CA 1
ATOM 814 C C . ALA A 1 103 ? -1.576 -6.438 -8.247 1.00 92.69 103 ALA A C 1
ATOM 816 O O . ALA A 1 103 ? -2.252 -7.294 -7.674 1.00 92.69 103 ALA A O 1
ATOM 817 N N . LEU A 1 104 ? -2.096 -5.283 -8.672 1.00 93.44 104 LEU A N 1
ATOM 818 C CA . LEU A 1 104 ? -3.505 -4.910 -8.534 1.00 93.44 104 LEU A CA 1
ATOM 819 C C . LEU A 1 104 ? -4.424 -5.759 -9.416 1.00 93.44 104 LEU A C 1
ATOM 821 O O . LEU A 1 104 ? -5.496 -6.140 -8.960 1.00 93.44 104 LEU A O 1
ATOM 825 N N . ASP A 1 105 ? -3.999 -6.126 -10.622 1.00 93.50 105 ASP A N 1
ATOM 826 C CA . ASP A 1 105 ? -4.765 -6.982 -11.537 1.00 93.50 105 ASP A CA 1
ATOM 827 C C . ASP A 1 105 ? -4.982 -8.390 -10.963 1.00 93.50 105 ASP A C 1
ATOM 829 O O . ASP A 1 105 ? -5.963 -9.062 -11.277 1.00 93.50 105 ASP A O 1
ATOM 833 N N . ARG A 1 106 ? -4.098 -8.828 -10.058 1.00 92.94 106 ARG A N 1
ATOM 834 C CA . ARG A 1 106 ? -4.238 -10.080 -9.297 1.00 92.94 106 ARG A CA 1
ATOM 835 C C . ARG A 1 106 ? -5.126 -9.931 -8.058 1.00 92.94 106 ARG A C 1
ATOM 837 O O . ARG A 1 106 ? -5.355 -10.917 -7.355 1.00 92.94 106 ARG A O 1
ATOM 844 N N . HIS A 1 107 ? -5.620 -8.731 -7.757 1.00 96.19 107 HIS A N 1
ATOM 845 C CA . HIS A 1 107 ? -6.471 -8.502 -6.598 1.00 96.19 107 HIS A CA 1
ATOM 846 C C . HIS A 1 107 ? -7.882 -9.079 -6.835 1.00 96.19 107 HIS A C 1
ATOM 848 O O . HIS A 1 107 ? -8.548 -8.692 -7.796 1.00 96.19 107 HIS A O 1
ATOM 854 N N . PRO A 1 108 ? -8.429 -9.912 -5.925 1.00 96.06 108 PRO A N 1
ATOM 855 C CA . PRO A 1 108 ? -9.751 -10.535 -6.094 1.00 96.06 108 PRO A CA 1
ATOM 856 C C . PRO A 1 108 ? -10.913 -9.546 -6.270 1.00 96.06 108 PRO A C 1
ATOM 858 O O . PRO A 1 108 ? -11.971 -9.897 -6.781 1.00 96.06 108 PRO A O 1
ATOM 861 N N . ARG A 1 109 ? -10.722 -8.306 -5.811 1.00 95.50 109 ARG A N 1
ATOM 862 C CA . ARG A 1 109 ? -11.692 -7.202 -5.888 1.00 95.50 109 ARG A CA 1
ATOM 863 C C . ARG A 1 109 ? -11.256 -6.071 -6.826 1.00 95.50 109 ARG A C 1
ATOM 865 O O . ARG A 1 109 ? -11.725 -4.954 -6.646 1.00 95.50 109 ARG A O 1
ATOM 872 N N . VAL A 1 110 ? -10.353 -6.314 -7.782 1.00 94.44 110 VAL A N 1
ATOM 873 C CA . VAL A 1 110 ? -9.776 -5.250 -8.634 1.00 94.44 110 VAL A CA 1
ATOM 874 C C . VAL A 1 110 ? -10.838 -4.339 -9.266 1.00 94.44 110 VAL A C 1
ATOM 876 O O . VAL A 1 110 ? -10.690 -3.125 -9.231 1.00 94.44 110 VAL A O 1
ATOM 879 N N . GLY A 1 111 ? -11.972 -4.887 -9.720 1.00 94.25 111 GLY A N 1
ATOM 880 C CA . GLY A 1 111 ? -13.068 -4.098 -10.304 1.00 94.25 111 GLY A CA 1
ATOM 881 C C . GLY A 1 111 ? -13.811 -3.165 -9.333 1.00 94.25 111 GLY A C 1
ATOM 882 O O . GLY A 1 111 ? -14.627 -2.361 -9.771 1.00 94.25 111 GLY A O 1
ATOM 883 N N . SER A 1 112 ? -13.565 -3.269 -8.025 1.00 95.25 112 SER A N 1
ATOM 884 C CA . SER A 1 112 ? -14.120 -2.378 -6.997 1.00 95.25 112 SER A CA 1
ATOM 885 C C . SER A 1 112 ? -13.094 -1.401 -6.425 1.00 95.25 112 SER A C 1
ATOM 887 O O . SER A 1 112 ? -13.487 -0.514 -5.673 1.00 95.25 112 SER A O 1
ATOM 889 N N . ILE A 1 113 ? -11.807 -1.569 -6.741 1.00 96.69 113 ILE A N 1
ATOM 890 C CA . ILE A 1 113 ? -10.738 -0.712 -6.228 1.00 96.69 113 ILE A CA 1
ATOM 891 C C . ILE A 1 113 ? -10.574 0.478 -7.166 1.00 96.69 113 ILE A C 1
ATOM 893 O O . ILE A 1 113 ? -10.349 0.315 -8.365 1.00 96.69 113 ILE A O 1
ATOM 897 N N . GLN A 1 114 ? -10.652 1.681 -6.613 1.00 96.88 114 GLN A N 1
ATOM 898 C CA . GLN A 1 114 ? -10.305 2.903 -7.317 1.00 96.88 114 GLN A CA 1
ATOM 899 C C . GLN A 1 114 ? -8.794 3.094 -7.272 1.00 96.88 114 GLN A C 1
ATOM 901 O O . GLN A 1 114 ? -8.176 3.100 -6.207 1.00 96.88 114 GLN A O 1
ATOM 906 N N . VAL A 1 115 ? -8.189 3.232 -8.448 1.00 94.62 115 VAL A N 1
ATOM 907 C CA . VAL A 1 115 ? -6.738 3.340 -8.591 1.00 94.62 115 VAL A CA 1
ATOM 908 C C . VAL A 1 115 ? -6.397 4.700 -9.181 1.00 94.62 115 VAL A C 1
ATOM 910 O O . VAL A 1 115 ? -6.717 4.991 -10.334 1.00 94.62 115 VAL A O 1
ATOM 913 N N . TYR A 1 116 ? -5.705 5.520 -8.397 1.00 94.06 116 TYR A N 1
ATOM 914 C CA . TYR A 1 116 ? -5.249 6.848 -8.786 1.00 94.06 116 TYR A CA 1
ATOM 915 C C . TYR A 1 116 ? -3.735 6.815 -8.941 1.00 94.06 116 TYR A C 1
ATOM 917 O O . TYR A 1 116 ? -3.003 6.599 -7.979 1.00 94.06 116 TYR A O 1
ATOM 925 N N . ILE A 1 117 ? -3.258 7.007 -10.166 1.00 88.75 117 ILE A N 1
ATOM 926 C CA . ILE A 1 117 ? -1.837 6.900 -10.494 1.00 88.75 117 ILE A CA 1
ATOM 927 C C . ILE A 1 117 ? -1.336 8.263 -10.964 1.00 88.75 117 ILE A C 1
ATOM 929 O O . ILE A 1 117 ? -1.872 8.831 -11.914 1.00 88.75 117 ILE A O 1
ATOM 933 N N . GLY A 1 118 ? -0.300 8.770 -10.297 1.00 87.62 118 GLY A N 1
ATOM 934 C CA . GLY A 1 118 ? 0.346 10.040 -10.600 1.00 87.62 118 GLY A CA 1
ATOM 935 C C . GLY A 1 118 ? 1.849 9.876 -10.802 1.00 87.62 118 GLY A C 1
ATOM 936 O O . GLY A 1 118 ? 2.554 9.323 -9.958 1.00 87.62 118 GLY A O 1
ATOM 937 N N . ALA A 1 119 ? 2.352 10.395 -11.917 1.00 81.50 119 ALA A N 1
ATOM 938 C CA . ALA A 1 119 ? 3.782 10.539 -12.135 1.00 81.50 119 ALA A CA 1
ATOM 939 C C . ALA A 1 119 ? 4.320 11.703 -11.285 1.00 81.50 119 ALA A C 1
ATOM 941 O O . ALA A 1 119 ? 3.759 12.801 -11.278 1.00 81.50 119 ALA A O 1
ATOM 942 N N . SER A 1 120 ? 5.417 11.481 -10.567 1.00 76.19 120 SER A N 1
ATOM 943 C CA . SER A 1 120 ? 6.168 12.554 -9.919 1.00 76.19 120 SER A CA 1
ATOM 944 C C . SER A 1 120 ? 6.939 13.360 -10.975 1.00 76.19 120 SER A C 1
ATOM 946 O O . SER A 1 120 ? 7.262 12.824 -12.037 1.00 76.19 120 SER A O 1
ATOM 948 N N . PRO A 1 121 ? 7.310 14.624 -10.701 1.00 67.00 121 PRO A N 1
ATOM 949 C CA . PRO A 1 121 ? 7.951 15.497 -11.691 1.00 67.00 121 PRO A CA 1
ATOM 950 C C . PRO A 1 121 ? 9.235 14.948 -12.335 1.00 67.00 121 PRO A C 1
ATOM 952 O O . PRO A 1 121 ? 9.620 15.406 -13.407 1.00 67.00 121 PRO A O 1
ATOM 955 N N . LYS A 1 122 ? 9.913 13.984 -11.692 1.00 60.19 122 LYS A N 1
ATOM 956 C CA . LYS A 1 122 ? 11.108 13.326 -12.241 1.00 60.19 122 LYS A CA 1
ATOM 957 C C . LYS A 1 122 ? 10.783 12.330 -13.356 1.00 60.19 122 LYS A C 1
ATOM 959 O O . LYS A 1 122 ? 11.560 12.232 -14.299 1.00 60.19 122 LYS A O 1
ATOM 964 N N . ALA A 1 123 ? 9.639 11.649 -13.279 1.00 52.94 123 ALA A N 1
ATOM 965 C CA . ALA A 1 123 ? 9.217 10.671 -14.282 1.00 52.94 123 ALA A CA 1
ATOM 966 C C . ALA A 1 123 ? 8.960 11.327 -15.646 1.00 52.94 123 ALA A C 1
ATOM 968 O O . ALA A 1 123 ? 9.247 10.748 -16.686 1.00 52.94 123 ALA A O 1
ATOM 969 N N . SER A 1 124 ? 8.460 12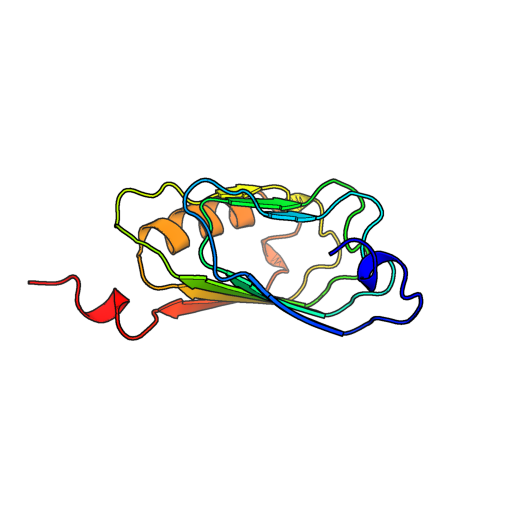.565 -15.650 1.00 54.41 124 SER A N 1
ATOM 970 C CA . SER A 1 124 ? 8.129 13.304 -16.873 1.00 54.41 124 SER A CA 1
ATOM 971 C C . SER A 1 124 ? 9.349 13.685 -17.721 1.00 54.41 124 SER A C 1
ATOM 973 O O . SER A 1 124 ? 9.177 14.139 -18.847 1.00 54.41 124 SER A O 1
ATOM 975 N N . GLN A 1 125 ? 10.568 13.556 -17.181 1.00 53.41 125 GLN A N 1
ATOM 976 C CA . GLN A 1 125 ? 11.808 13.975 -17.842 1.00 53.41 125 GLN A CA 1
ATOM 977 C C . GLN A 1 125 ? 12.508 12.844 -18.612 1.00 53.41 125 GLN A C 1
ATOM 979 O O . GLN A 1 125 ? 13.443 13.124 -19.357 1.00 53.41 125 GLN A O 1
ATOM 984 N N . SER A 1 126 ? 12.068 11.584 -18.498 1.00 48.91 126 SER A N 1
ATOM 985 C CA . SER A 1 126 ? 12.645 10.457 -19.249 1.00 48.91 126 SER A CA 1
ATOM 986 C C . SER A 1 126 ? 12.076 10.367 -20.676 1.00 48.91 126 SER A C 1
ATOM 988 O O . SER A 1 126 ? 11.476 9.366 -21.055 1.00 48.91 126 SER A O 1
ATOM 990 N N . HIS A 1 127 ? 12.208 11.439 -21.458 1.00 39.41 127 HIS A N 1
ATOM 991 C CA . HIS A 1 127 ? 11.957 11.452 -22.902 1.00 39.41 127 HIS A CA 1
ATOM 992 C C . HIS A 1 127 ? 12.864 12.497 -23.560 1.00 39.41 127 HIS A C 1
ATOM 994 O O . HIS A 1 127 ? 12.450 13.633 -23.781 1.00 39.41 127 HIS A O 1
ATOM 1000 N N . SER A 1 128 ? 14.111 12.128 -23.842 1.00 38.47 128 SER A N 1
ATOM 1001 C CA . SER A 1 128 ? 15.019 12.733 -24.834 1.00 38.47 128 SER A CA 1
ATOM 1002 C C . SER A 1 128 ? 16.192 11.783 -25.038 1.00 38.47 128 SER A C 1
ATOM 1004 O O . SER A 1 128 ? 16.606 11.622 -26.203 1.00 38.47 128 SER A O 1
#

Organism: Oryza sativa subsp. japonica (NCBI:txid39947)

Sequence (128 aa):
MRVLTRLPCLAYLDLQAIEVPGMEIIIDSVSFSALKELKLIYKSSSLSIEPGAMPKLRIMHLIVFGHAEQDTRSLVGIQHLHNLEDVIITYDYNNVMVAFREALDRHPRVGSIQVYIGASPKASQSHS

Radius of gyration: 14.29 Å; chains: 1; bounding box: 33×28×44 Å

InterPro domains:
  IPR055414 Disease resistance R13L4/SHOC-2-like, LRR domain [PF23598] (1-96)

Foldseek 3Di:
DVVQQPPPQAAEDADEAEDDEPDEAEQDLSGDQNYAEYHYEYEYLEYEYDQNGNQNHAYYHYEYEYDDQPRQYAYYPPLNNLNYQEYEYEYQAVNVVVRVVVRLVPRPPSVRHHYHYHYDPNNVPPDD

Secondary structure (DSSP, 8-state):
-TTGGG-TT--EEEEEE---TTPEEEE-TTS-TT--EEEEEE-SSEEEE-TTSSTT--EEEEEE--S-TT---EEESGGG-TT--EEEEEESSHHHHHHHHHHHHT-TTGGG-EEEEEE-TTGGG---